Protein AF-A0A1A8F8L9-F1 (afdb_monomer)

Radius of gyration: 14.02 Å; Cα contacts (8 Å, |Δi|>4): 51; chains: 1; bounding box: 35×26×31 Å

Sequence (71 aa):
ARRTKKTWPVSFSQEELKKRLTPLQYRVTQDRETESAFTGEFTHHKDEGTYTCVVCGTRLFSSKSKFDSGS

InterPro domains:
  IPR002579 Peptide methionine sulphoxide reductase MrsB domain [PF01641] (21-71)
  IPR00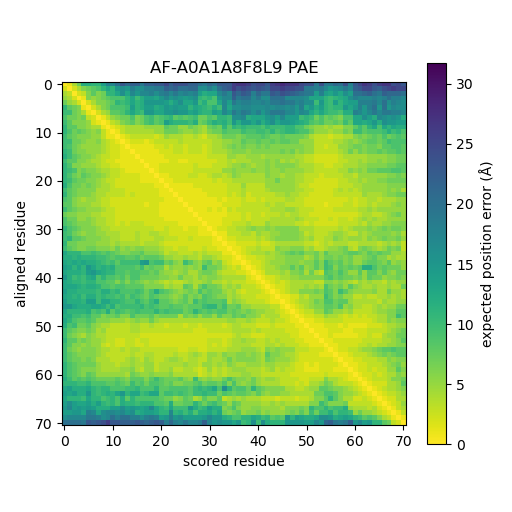2579 Peptide methionine sulphoxide reductase MrsB domain [PS51790] (14-71)
  IPR011057 Mss4-like superfamily [SSF51316] (11-71)
  IPR028427 Peptide methionine sulfoxide reductase MsrB [PTHR10173] (2-71)

Solvent-accessible surface area (backbone atoms only — not comparable to full-atom values): 4938 Å² total; per-residue (Å²): 132,89,80,48,91,89,69,49,98,71,86,80,55,71,69,58,45,62,72,75,39,55,74,64,56,39,37,37,75,75,69,68,48,78,79,64,87,87,67,54,85,65,70,84,60,80,70,87,54,69,48,47,40,91,85,78,62,50,80,75,44,50,40,89,77,63,75,87,82,88,120

Secondary structure (DSSP, 8-state):
----GGG-S----HHHHHHHS-HHHHHHHHS---PPTT--TTSS---SSEEE-TTT--EEEEGGG------

Foldseek 3Di:
DDDDQVRDPDDDDLVVCPVQDDPVLSCCVPVVDDDDPPPDPCLPDQDFDFDANSPPRHTDDGSVPDDRPVD

Nearest PDB structures (foldseek):
  6qa0-assembly1_B  TM=9.709E-01  e=1.300E-07  Homo sapiens
  3cxk-assembly1_A  TM=9.838E-01  e=1.438E-05  unclassified
  6sym-assembly2_B  TM=9.722E-01  e=3.576E-05  Escherichia coli K-12
  3hch-assembly2_B  TM=9.604E-01  e=4.491E-05  Neisseria meningitidis serogroup A
  3hch-assembly1_A  TM=9.594E-01  e=5.227E-05  Neisseria meningitidis serogroup A

Mean predicted aligned error: 6.49 Å

Structure (mmCIF, N/CA/C/O backbone):
data_AF-A0A1A8F8L9-F1
#
_entry.id   AF-A0A1A8F8L9-F1
#
loop_
_atom_site.group_PDB
_atom_site.id
_atom_site.type_symbol
_atom_site.label_atom_id
_atom_site.label_alt_id
_atom_site.label_comp_id
_atom_site.label_asym_id
_atom_site.label_entity_id
_atom_site.label_seq_id
_atom_site.pdbx_PDB_ins_code
_atom_site.Cartn_x
_atom_site.Cartn_y
_atom_site.Cartn_z
_atom_site.occupancy
_atom_site.B_iso_or_equiv
_atom_site.auth_seq_id
_atom_site.auth_comp_id
_atom_site.auth_asym_id
_atom_site.auth_atom_id
_atom_site.pdbx_PDB_model_num
ATOM 1 N N . ALA A 1 1 ? -15.209 13.954 -10.434 1.00 53.16 1 ALA A N 1
ATOM 2 C CA . ALA A 1 1 ? -15.814 14.108 -9.091 1.00 53.16 1 ALA A CA 1
ATOM 3 C C . ALA A 1 1 ? -14.813 13.670 -8.021 1.00 53.16 1 ALA A C 1
ATOM 5 O O . ALA A 1 1 ? -14.264 12.578 -8.131 1.00 53.16 1 ALA A O 1
ATOM 6 N N . ARG A 1 2 ? -14.521 14.517 -7.024 1.00 56.50 2 ARG A N 1
ATOM 7 C CA . ARG A 1 2 ? -13.543 14.216 -5.962 1.00 56.50 2 ARG A CA 1
ATOM 8 C C . ARG A 1 2 ? -14.168 13.226 -4.972 1.00 56.50 2 ARG A C 1
ATOM 10 O O . ARG A 1 2 ? -15.095 13.583 -4.253 1.00 56.50 2 ARG A O 1
ATOM 17 N N . ARG A 1 3 ? -13.707 11.972 -4.972 1.00 60.75 3 ARG A N 1
ATOM 18 C CA . ARG A 1 3 ? -14.215 10.925 -4.068 1.00 60.75 3 ARG A CA 1
ATOM 19 C C . ARG A 1 3 ? -13.831 11.262 -2.623 1.00 60.75 3 ARG A C 1
ATOM 21 O O . ARG A 1 3 ? -12.669 11.549 -2.348 1.00 60.75 3 ARG A O 1
ATOM 28 N N . THR A 1 4 ? -14.796 11.228 -1.706 1.00 67.38 4 THR A N 1
ATOM 29 C CA . THR A 1 4 ? -14.568 11.376 -0.256 1.00 67.38 4 THR A CA 1
ATOM 30 C C . THR A 1 4 ? -14.779 10.030 0.439 1.00 67.38 4 THR A C 1
ATOM 32 O O . THR A 1 4 ? -15.358 9.118 -0.150 1.00 67.38 4 THR A O 1
ATOM 35 N N . LYS A 1 5 ? -14.341 9.879 1.699 1.00 61.75 5 LYS A N 1
ATOM 36 C CA . LYS A 1 5 ? -14.538 8.632 2.470 1.00 61.75 5 LYS A CA 1
ATOM 37 C C . LYS A 1 5 ? -16.019 8.206 2.566 1.00 61.75 5 LYS A C 1
ATOM 39 O O . LYS A 1 5 ? -16.281 7.022 2.698 1.00 61.75 5 LYS A O 1
ATOM 44 N N . LYS A 1 6 ? -16.976 9.140 2.443 1.00 65.69 6 LYS A N 1
ATOM 45 C CA . LYS A 1 6 ? -18.426 8.859 2.451 1.00 65.69 6 LYS A CA 1
ATOM 46 C C . LYS A 1 6 ? -18.982 8.332 1.123 1.00 65.69 6 LYS A C 1
ATOM 48 O O . LYS A 1 6 ? -20.078 7.795 1.110 1.00 65.69 6 LYS A O 1
ATOM 53 N N . THR A 1 7 ? -18.268 8.509 0.013 1.00 74.12 7 THR A N 1
ATOM 54 C CA . THR A 1 7 ? -18.765 8.186 -1.338 1.00 74.12 7 THR A CA 1
ATOM 55 C C . THR A 1 7 ? -18.010 7.018 -1.970 1.00 74.12 7 THR A C 1
ATOM 57 O O . THR A 1 7 ? -18.036 6.861 -3.190 1.00 74.12 7 THR A O 1
ATOM 60 N N . TRP A 1 8 ? -17.249 6.256 -1.179 1.00 74.56 8 TRP A N 1
ATOM 61 C CA . TRP A 1 8 ? -16.527 5.093 -1.684 1.00 74.56 8 TRP A CA 1
ATOM 62 C C . TRP A 1 8 ? -17.448 3.868 -1.721 1.00 74.56 8 TRP A C 1
ATOM 64 O O . TRP A 1 8 ? -18.135 3.620 -0.735 1.00 74.56 8 TRP A O 1
ATOM 74 N N . PRO A 1 9 ? -17.446 3.078 -2.813 1.00 79.38 9 PRO A N 1
ATOM 75 C CA . PRO A 1 9 ? -18.238 1.849 -2.925 1.00 79.38 9 PRO A CA 1
ATOM 76 C C . PRO A 1 9 ? -17.913 0.781 -1.874 1.00 79.38 9 PRO A C 1
ATOM 78 O O . PRO A 1 9 ? -18.711 -0.127 -1.679 1.00 79.38 9 PRO A O 1
ATOM 81 N N . VAL A 1 10 ? -16.753 0.863 -1.217 1.00 84.12 10 VAL A N 1
ATOM 82 C CA . VAL A 1 10 ? -16.320 -0.098 -0.199 1.00 84.12 10 VAL A CA 1
ATOM 83 C C . VAL A 1 10 ? -15.796 0.668 1.012 1.00 84.12 10 VAL A C 1
ATOM 85 O O . VAL A 1 10 ? -14.934 1.539 0.868 1.00 84.12 10 VAL A O 1
ATOM 88 N N . SER A 1 11 ? -16.307 0.338 2.197 1.00 84.44 11 SER A N 1
ATOM 89 C CA . SER A 1 11 ? -15.895 0.914 3.478 1.00 84.44 11 SER A CA 1
ATOM 90 C C . SER A 1 11 ? -15.624 -0.192 4.491 1.00 84.44 11 SER A C 1
ATOM 92 O O . SER A 1 11 ? -16.433 -1.105 4.620 1.00 84.44 11 SER A O 1
ATOM 94 N N . PHE A 1 12 ? -14.531 -0.066 5.237 1.00 87.88 12 PHE A N 1
ATOM 95 C CA . PHE A 1 12 ? -14.138 -0.991 6.301 1.00 87.88 12 PHE A CA 1
ATOM 96 C C . PHE A 1 12 ? -14.050 -0.243 7.632 1.00 87.88 12 PHE A C 1
ATOM 98 O O . PHE A 1 12 ? -13.768 0.961 7.653 1.00 87.88 12 PHE A O 1
ATOM 105 N N . SER A 1 13 ? -14.273 -0.946 8.745 1.00 89.81 13 SER A N 1
ATOM 106 C CA . SER A 1 13 ? -14.077 -0.365 10.079 1.00 89.81 13 SER A CA 1
ATOM 107 C C . SER A 1 13 ? -12.585 -0.272 10.424 1.00 89.81 13 SER A C 1
ATOM 109 O O . SER A 1 13 ? -11.766 -1.041 9.922 1.00 89.81 13 SER A O 1
ATOM 111 N N . GLN A 1 14 ? -12.205 0.660 11.303 1.00 88.38 14 GLN A N 1
ATOM 112 C CA . GLN A 1 14 ? -10.799 0.782 11.715 1.00 88.38 14 GLN A CA 1
ATOM 113 C C . GLN A 1 14 ? -10.296 -0.478 12.428 1.00 88.38 14 GLN A C 1
ATOM 115 O O . GLN A 1 14 ? -9.152 -0.875 12.232 1.00 88.38 14 GLN A O 1
ATOM 120 N N . GLU A 1 15 ? -11.142 -1.119 13.235 1.00 91.19 15 GLU A N 1
ATOM 121 C CA . GLU 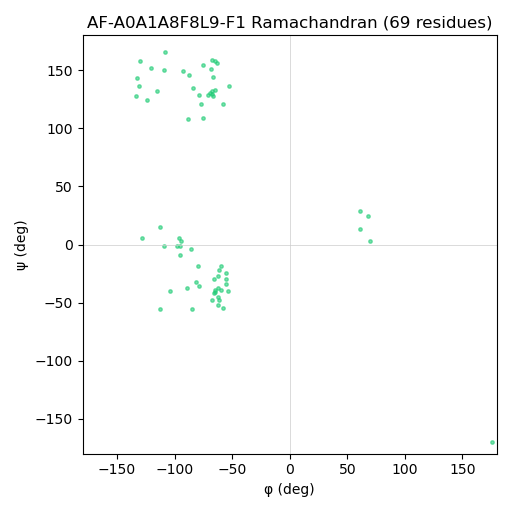A 1 15 ? -10.787 -2.339 13.966 1.00 91.19 15 GLU A CA 1
ATOM 122 C C . GLU A 1 15 ? -10.522 -3.515 13.026 1.00 91.19 15 GLU A C 1
ATOM 124 O O . GLU A 1 15 ? -9.556 -4.252 13.211 1.00 91.19 15 GLU A O 1
ATOM 129 N N . GLU A 1 16 ? -11.344 -3.662 11.986 1.00 91.25 16 GLU A N 1
ATOM 130 C CA . GLU A 1 16 ? -11.151 -4.680 10.955 1.00 91.25 16 GLU A CA 1
ATOM 131 C C . GLU A 1 16 ? -9.827 -4.471 10.213 1.00 91.25 16 GLU A C 1
ATOM 133 O O . GLU A 1 16 ? -9.049 -5.410 10.035 1.00 91.25 16 GLU A O 1
ATOM 138 N N . LEU A 1 17 ? -9.525 -3.225 9.837 1.00 92.19 17 LEU A N 1
ATOM 139 C CA . LEU A 1 17 ? -8.270 -2.897 9.165 1.00 92.19 17 LEU A CA 1
ATOM 140 C C . LEU A 1 17 ? -7.054 -3.142 10.061 1.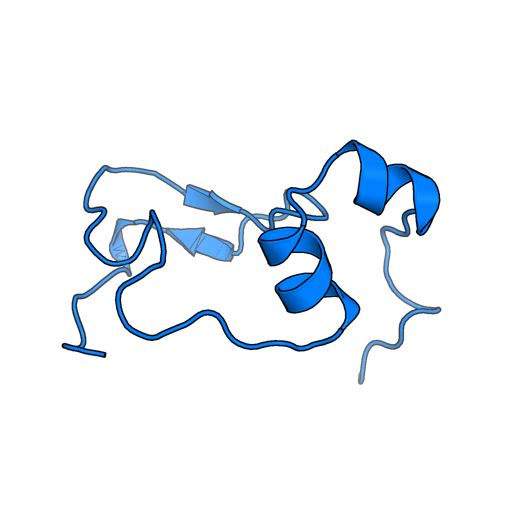00 92.19 17 LEU A C 1
ATOM 142 O O . LEU A 1 17 ? -6.063 -3.671 9.571 1.00 92.19 17 LEU A O 1
ATOM 146 N N . LYS A 1 18 ? -7.131 -2.830 11.360 1.00 91.00 18 LYS A N 1
ATOM 147 C CA . LYS A 1 18 ? -6.045 -3.107 12.318 1.00 91.00 18 LYS A CA 1
ATOM 148 C C . LYS A 1 18 ? -5.800 -4.600 12.540 1.00 91.00 18 LYS A C 1
ATOM 150 O O . LYS A 1 18 ? -4.675 -4.976 12.839 1.00 91.00 18 LYS A O 1
ATOM 155 N N . LYS A 1 19 ? -6.833 -5.441 12.417 1.00 92.50 19 LYS A N 1
ATOM 156 C CA . LYS A 1 19 ? -6.699 -6.904 12.532 1.00 92.50 19 LYS A CA 1
ATOM 157 C C . LYS A 1 19 ? -6.137 -7.543 11.262 1.00 92.50 19 LYS A C 1
ATOM 159 O O . LYS A 1 19 ? -5.421 -8.532 11.356 1.00 92.50 19 LYS A O 1
ATOM 164 N N . ARG A 1 20 ? -6.489 -7.011 10.087 1.00 92.50 20 ARG A N 1
ATOM 165 C CA . ARG A 1 20 ? -6.113 -7.592 8.788 1.00 92.50 20 ARG A CA 1
ATOM 166 C C . ARG A 1 20 ? -4.772 -7.090 8.253 1.00 92.50 20 ARG A C 1
ATOM 168 O O . ARG A 1 20 ? -4.071 -7.852 7.599 1.00 92.50 20 ARG A O 1
ATOM 175 N N . LEU A 1 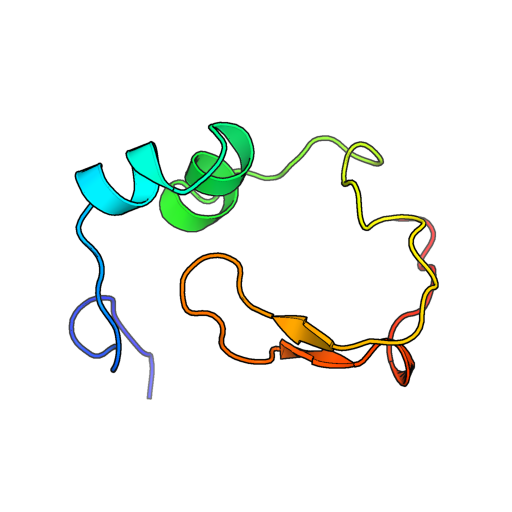21 ? -4.456 -5.813 8.460 1.00 92.19 21 LEU A N 1
ATOM 176 C CA . LEU A 1 21 ? -3.259 -5.177 7.913 1.00 92.19 21 LEU A CA 1
ATOM 177 C C . LEU A 1 21 ? -2.102 -5.250 8.904 1.00 92.19 21 LEU A C 1
ATOM 179 O O . LEU A 1 21 ? -2.300 -5.170 10.117 1.00 92.19 21 LEU A O 1
ATOM 183 N N . THR A 1 22 ? -0.878 -5.310 8.382 1.00 92.81 22 THR A N 1
ATOM 184 C CA . THR A 1 22 ? 0.301 -5.091 9.224 1.00 92.81 22 THR A CA 1
ATOM 185 C C . THR A 1 22 ? 0.310 -3.651 9.757 1.00 92.81 22 THR A C 1
ATOM 187 O O . THR A 1 22 ? -0.290 -2.759 9.142 1.00 92.81 22 THR A 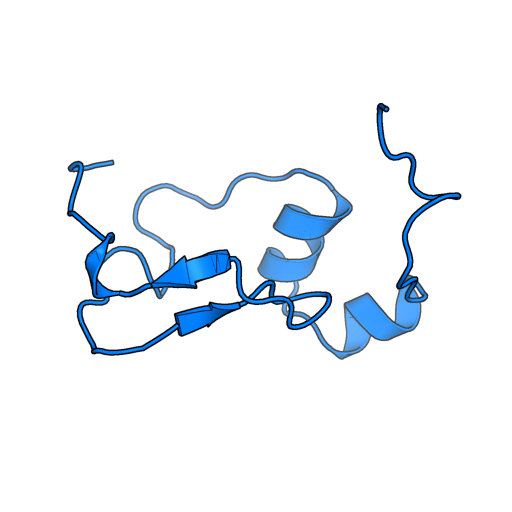O 1
ATOM 190 N N . PRO A 1 23 ? 1.013 -3.368 10.872 1.00 91.81 23 PRO A N 1
ATOM 191 C CA . PRO A 1 23 ? 1.094 -2.012 11.412 1.00 91.81 23 PRO A CA 1
ATOM 192 C C . PRO A 1 23 ? 1.563 -0.979 10.378 1.00 91.81 23 PRO A C 1
ATOM 194 O O . PRO A 1 23 ? 0.990 0.105 10.302 1.00 91.81 23 PRO A O 1
ATOM 197 N N . LEU A 1 24 ? 2.545 -1.332 9.540 1.00 90.19 24 LEU A N 1
ATOM 198 C CA . LEU A 1 24 ? 3.048 -0.462 8.475 1.00 90.19 24 LEU A CA 1
ATOM 199 C C . LEU A 1 24 ? 1.997 -0.239 7.378 1.00 90.19 24 LEU A C 1
ATOM 201 O O . LEU A 1 24 ? 1.713 0.900 7.024 1.00 90.19 24 LEU A O 1
ATOM 205 N N . GLN A 1 25 ? 1.353 -1.303 6.885 1.00 91.56 25 GLN A N 1
ATOM 206 C CA . GLN A 1 25 ? 0.293 -1.191 5.874 1.00 91.56 25 GLN A CA 1
ATOM 207 C C . GLN A 1 25 ? -0.878 -0.335 6.366 1.00 91.56 25 GLN A C 1
ATOM 209 O O . GLN A 1 25 ? -1.439 0.453 5.599 1.00 91.56 25 GLN A O 1
ATOM 214 N N . TYR A 1 26 ? -1.252 -0.470 7.642 1.00 92.19 26 TYR A N 1
ATOM 215 C CA . TYR A 1 26 ? -2.291 0.358 8.240 1.00 92.19 26 TYR A CA 1
ATOM 216 C C . TYR A 1 26 ? -1.886 1.835 8.225 1.00 92.19 26 TYR A C 1
ATOM 218 O O . TYR A 1 26 ? -2.633 2.657 7.697 1.00 92.19 26 TYR A O 1
ATOM 226 N N . ARG A 1 27 ? -0.698 2.177 8.735 1.00 91.44 27 ARG A N 1
ATOM 227 C CA . ARG A 1 27 ? -0.256 3.577 8.800 1.00 91.44 27 ARG A CA 1
ATOM 228 C C . ARG A 1 27 ? -0.066 4.199 7.416 1.00 91.44 27 ARG A C 1
ATOM 230 O O . ARG A 1 27 ? -0.533 5.310 7.172 1.00 91.44 27 ARG A O 1
ATOM 237 N N . VAL A 1 28 ? 0.507 3.460 6.466 1.00 92.19 28 VAL A N 1
ATOM 238 C CA . VAL A 1 28 ? 0.663 3.929 5.079 1.00 92.19 28 VAL A CA 1
ATOM 239 C C . VA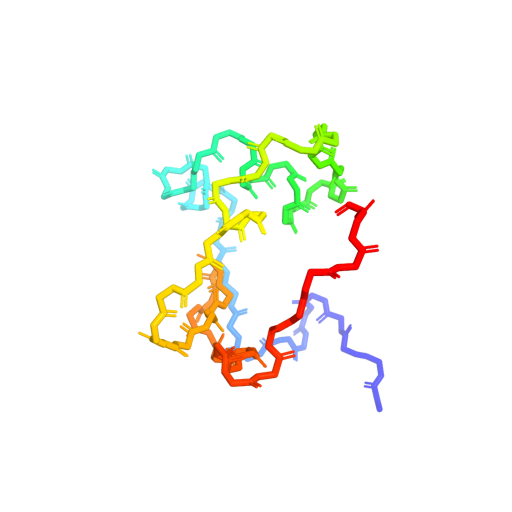L A 1 28 ? -0.701 4.195 4.432 1.00 92.19 28 VAL A C 1
ATOM 241 O O . VAL A 1 28 ? -0.934 5.258 3.857 1.00 92.19 28 VAL A O 1
ATOM 244 N N . THR A 1 29 ? -1.654 3.264 4.556 1.00 90.88 29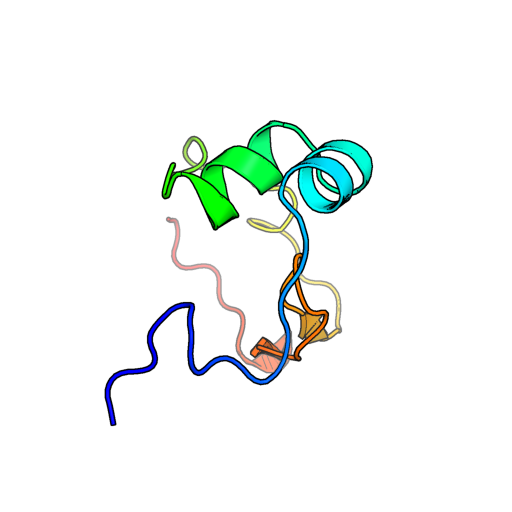 THR A N 1
ATOM 245 C CA . THR A 1 29 ? -2.947 3.381 3.855 1.00 90.88 29 THR A CA 1
ATOM 246 C C . THR A 1 29 ? -3.968 4.282 4.554 1.00 90.88 29 THR A C 1
ATOM 248 O O . THR A 1 29 ? -4.785 4.907 3.873 1.00 90.88 29 THR A O 1
ATOM 251 N N . GLN A 1 30 ? -3.956 4.353 5.890 1.00 91.38 30 GLN A N 1
ATOM 252 C CA . GLN A 1 30 ? -4.956 5.085 6.679 1.00 91.38 30 GLN A CA 1
ATOM 253 C C . GLN A 1 30 ? -4.435 6.421 7.212 1.00 91.38 30 GLN A C 1
ATOM 255 O O . GLN A 1 30 ? -5.171 7.414 7.152 1.00 91.38 30 GLN A O 1
ATOM 260 N N . ASP A 1 31 ? -3.176 6.457 7.657 1.00 90.94 31 ASP A N 1
ATOM 261 C CA . ASP A 1 31 ? -2.546 7.626 8.287 1.00 90.94 31 ASP A CA 1
ATOM 262 C C . ASP A 1 31 ? -1.690 8.440 7.300 1.00 90.94 31 ASP A C 1
ATOM 264 O O . ASP A 1 31 ? -1.187 9.505 7.649 1.00 90.94 31 ASP A O 1
ATOM 268 N N . ARG A 1 32 ? -1.605 7.995 6.035 1.00 89.38 32 ARG A N 1
ATOM 269 C CA . ARG A 1 32 ? -0.819 8.625 4.956 1.00 89.38 32 ARG A CA 1
ATOM 270 C C . ARG A 1 32 ? 0.677 8.686 5.263 1.00 89.38 32 ARG A C 1
ATOM 272 O O . ARG A 1 32 ? 1.368 9.592 4.798 1.00 89.38 32 ARG A O 1
ATOM 279 N N . GLU A 1 33 ? 1.162 7.733 6.050 1.00 90.81 33 GLU A N 1
ATOM 280 C CA . GLU A 1 33 ? 2.592 7.555 6.264 1.00 90.81 33 GLU A CA 1
ATOM 281 C C . GLU A 1 33 ? 3.264 7.072 4.965 1.00 90.81 33 GLU A C 1
ATOM 283 O O . GLU A 1 33 ? 2.613 6.548 4.059 1.00 90.81 33 GLU A O 1
ATOM 288 N N . THR A 1 34 ? 4.573 7.271 4.857 1.00 90.31 34 THR A N 1
ATOM 289 C CA . THR A 1 34 ? 5.391 6.759 3.751 1.00 90.31 34 THR A CA 1
ATOM 290 C C . THR A 1 34 ? 6.371 5.745 4.326 1.00 90.31 34 THR A C 1
ATOM 292 O O . THR A 1 34 ? 6.991 6.015 5.353 1.00 90.31 34 THR A O 1
ATOM 295 N N . GLU A 1 35 ? 6.482 4.569 3.706 1.00 86.69 35 GLU A N 1
ATOM 296 C CA . GLU A 1 35 ? 7.471 3.571 4.123 1.00 86.69 35 GLU A CA 1
ATOM 297 C C . GLU A 1 35 ? 8.900 4.099 3.938 1.00 86.69 35 GLU A C 1
ATOM 299 O O . GLU A 1 35 ? 9.152 5.007 3.144 1.00 86.69 35 GLU A O 1
ATOM 304 N N . SER A 1 36 ? 9.852 3.554 4.697 1.00 86.81 36 SER A N 1
ATOM 305 C CA . SER A 1 36 ? 11.254 3.941 4.533 1.00 86.81 36 SER A CA 1
ATOM 306 C C . SER A 1 36 ? 11.774 3.491 3.167 1.00 86.81 36 SER A C 1
ATOM 308 O O . SER A 1 36 ? 11.406 2.419 2.677 1.00 86.81 36 SER A O 1
ATOM 310 N N . ALA A 1 37 ? 12.642 4.298 2.557 1.00 82.75 37 ALA A N 1
ATOM 311 C CA . ALA A 1 37 ? 13.188 4.011 1.234 1.00 82.75 37 ALA A CA 1
ATOM 312 C C . ALA A 1 37 ? 13.797 2.598 1.170 1.00 82.75 37 ALA A C 1
ATOM 314 O O . ALA A 1 37 ? 14.496 2.179 2.094 1.00 82.75 37 ALA A O 1
ATOM 315 N N . PHE A 1 38 ? 13.513 1.874 0.083 1.00 76.69 38 PHE A N 1
ATOM 316 C CA . PHE A 1 38 ? 14.013 0.517 -0.189 1.00 76.69 38 PHE A CA 1
ATOM 317 C C . PHE A 1 38 ? 13.614 -0.571 0.827 1.00 76.69 38 PHE A C 1
ATOM 319 O O . PHE A 1 38 ? 14.164 -1.669 0.790 1.00 76.69 38 PHE A O 1
ATOM 326 N N . THR A 1 39 ? 12.651 -0.306 1.719 1.00 82.56 39 THR A N 1
ATOM 327 C CA . THR A 1 39 ? 12.154 -1.309 2.687 1.00 82.56 39 THR A CA 1
ATOM 328 C C . THR A 1 39 ? 10.903 -2.056 2.225 1.00 82.56 39 THR A C 1
ATOM 330 O O . THR A 1 39 ? 10.505 -3.035 2.857 1.00 82.56 39 THR A O 1
ATOM 333 N N . GLY A 1 40 ? 10.290 -1.619 1.123 1.00 81.38 40 GLY A N 1
ATOM 334 C CA . GLY A 1 40 ? 9.087 -2.230 0.575 1.00 81.38 40 GLY A CA 1
ATOM 335 C C . GLY A 1 40 ? 9.359 -3.617 -0.012 1.00 81.38 40 GLY A C 1
ATOM 336 O O . GLY A 1 40 ? 10.234 -3.796 -0.859 1.00 81.38 40 GLY A O 1
ATOM 337 N N . GLU A 1 41 ? 8.551 -4.607 0.373 1.00 81.19 41 GLU A N 1
ATOM 338 C CA . GLU A 1 41 ? 8.646 -5.992 -0.126 1.00 81.19 41 GLU A CA 1
ATOM 339 C C . GLU A 1 41 ? 8.579 -6.065 -1.664 1.00 81.19 41 GLU A C 1
ATOM 341 O O . GLU A 1 41 ? 9.260 -6.865 -2.304 1.00 81.19 41 GLU A O 1
ATOM 346 N N . PHE A 1 42 ? 7.798 -5.171 -2.279 1.00 81.38 42 PHE A N 1
ATOM 347 C CA . PHE A 1 42 ? 7.587 -5.144 -3.725 1.00 81.38 42 PHE A CA 1
ATOM 348 C C . PHE A 1 42 ? 8.522 -4.200 -4.495 1.00 81.38 42 PHE A C 1
ATOM 350 O O . PHE A 1 42 ? 8.398 -4.115 -5.723 1.00 81.38 42 PHE A O 1
ATOM 357 N N . THR A 1 43 ? 9.472 -3.528 -3.831 1.00 75.44 43 THR A N 1
ATOM 358 C CA . THR A 1 43 ? 10.410 -2.596 -4.483 1.00 75.44 43 THR A CA 1
ATOM 359 C C . THR A 1 43 ? 11.196 -3.310 -5.585 1.00 75.44 43 THR A C 1
ATOM 361 O O . THR A 1 43 ? 11.078 -2.957 -6.761 1.00 75.44 43 THR A O 1
ATOM 364 N N . HIS A 1 44 ? 11.869 -4.415 -5.259 1.00 79.88 44 HIS A N 1
ATOM 365 C CA . HIS A 1 44 ? 12.656 -5.197 -6.224 1.00 79.88 44 HIS A CA 1
ATOM 366 C C . HIS A 1 44 ? 11.912 -6.401 -6.821 1.00 79.88 44 HIS A C 1
ATOM 368 O O . HIS A 1 44 ? 12.487 -7.164 -7.595 1.00 79.88 44 HIS A O 1
ATOM 374 N N . HIS A 1 45 ? 10.624 -6.558 -6.514 1.00 85.25 45 HIS A N 1
ATOM 375 C CA . HIS A 1 45 ? 9.809 -7.654 -7.031 1.00 85.25 45 HIS A CA 1
ATOM 376 C C . HIS A 1 45 ? 9.585 -7.522 -8.544 1.00 85.25 45 HIS A C 1
ATOM 378 O O . HIS A 1 45 ? 9.216 -6.445 -9.031 1.00 85.25 45 HIS A O 1
ATOM 384 N N . LYS A 1 46 ? 9.795 -8.618 -9.282 1.00 82.81 46 LYS A N 1
ATOM 385 C CA . LYS A 1 46 ? 9.687 -8.675 -10.752 1.00 82.81 46 LYS A CA 1
ATOM 386 C C . LYS A 1 46 ? 8.787 -9.805 -11.261 1.00 82.81 46 LYS A C 1
ATOM 388 O O . LYS A 1 46 ? 8.681 -9.968 -12.473 1.00 82.81 46 LYS A O 1
ATOM 393 N N . ASP A 1 47 ? 8.119 -10.538 -10.372 1.00 85.19 47 ASP A N 1
ATOM 394 C CA . ASP A 1 47 ? 7.274 -11.652 -10.799 1.00 85.19 47 ASP A CA 1
ATOM 395 C C . ASP A 1 47 ? 6.034 -11.165 -11.554 1.00 85.19 47 ASP A C 1
ATOM 397 O O . ASP A 1 47 ? 5.522 -10.054 -11.346 1.00 85.19 47 ASP A O 1
ATOM 401 N N . GLU A 1 48 ? 5.547 -12.011 -12.461 1.00 86.25 48 GLU A N 1
ATOM 402 C CA . GLU A 1 48 ? 4.362 -11.713 -13.252 1.00 86.25 48 GLU A CA 1
ATOM 403 C C . GLU A 1 48 ? 3.094 -11.761 -12.394 1.00 86.25 48 GLU A C 1
ATOM 405 O O . GLU A 1 48 ? 2.822 -12.732 -11.692 1.00 86.25 48 GLU A O 1
ATOM 410 N N . GLY A 1 49 ? 2.277 -10.708 -12.462 1.00 89.81 49 GLY A N 1
ATOM 411 C CA . GLY A 1 49 ? 1.090 -10.612 -11.625 1.00 89.81 49 GLY A CA 1
ATOM 412 C C . GLY A 1 49 ? 0.326 -9.299 -11.758 1.00 89.81 49 GLY A C 1
ATOM 413 O O . GLY A 1 49 ? 0.547 -8.475 -12.651 1.00 89.81 49 GLY A O 1
ATOM 414 N N . THR A 1 50 ? -0.639 -9.111 -10.861 1.00 90.81 50 THR A N 1
ATOM 415 C CA . THR A 1 50 ? -1.381 -7.855 -10.714 1.00 90.81 50 THR A CA 1
ATOM 416 C C . THR A 1 50 ? -1.260 -7.363 -9.280 1.00 90.81 50 THR A C 1
ATOM 418 O O . THR A 1 50 ? -1.655 -8.063 -8.354 1.00 90.81 50 THR A O 1
ATOM 421 N N . TYR A 1 51 ? -0.788 -6.134 -9.110 1.00 89.06 51 TYR A N 1
ATOM 422 C CA . TYR A 1 51 ? -0.785 -5.442 -7.832 1.00 89.06 51 TYR A CA 1
ATOM 423 C C . TYR A 1 51 ? -2.191 -4.938 -7.526 1.00 89.06 51 TYR A C 1
ATOM 425 O O . TYR A 1 51 ? -2.783 -4.159 -8.284 1.00 89.06 51 TYR A O 1
ATOM 433 N N . THR A 1 52 ? -2.734 -5.395 -6.407 1.00 91.31 52 THR A N 1
ATOM 434 C CA . THR A 1 52 ? -4.058 -5.013 -5.915 1.00 91.31 52 THR A CA 1
ATOM 435 C C . THR A 1 52 ? -3.938 -4.131 -4.682 1.00 91.31 52 THR A C 1
ATOM 437 O O . THR A 1 52 ? -3.011 -4.275 -3.890 1.00 91.31 52 THR A O 1
ATOM 440 N N . CYS A 1 53 ? -4.902 -3.239 -4.477 1.00 91.56 53 CYS A N 1
ATOM 441 C CA . CYS A 1 53 ? -5.011 -2.462 -3.251 1.00 91.56 53 CYS A CA 1
ATOM 442 C C . CYS A 1 53 ? -5.120 -3.403 -2.043 1.00 91.56 53 CYS A C 1
ATOM 444 O O . CYS A 1 53 ? -6.081 -4.163 -1.945 1.00 91.56 53 CYS A O 1
ATOM 446 N N . VAL A 1 54 ? -4.187 -3.304 -1.094 1.00 91.56 54 VAL A N 1
ATOM 447 C CA . VAL A 1 54 ? -4.169 -4.149 0.115 1.00 91.56 54 VAL A CA 1
ATOM 448 C C . VAL A 1 54 ? -5.419 -3.972 0.995 1.00 91.56 54 VAL A C 1
ATOM 450 O O . VAL A 1 54 ? -5.792 -4.862 1.750 1.00 91.56 54 VAL A O 1
ATOM 453 N N . VAL A 1 55 ? -6.120 -2.839 0.866 1.00 89.88 55 VAL A N 1
ATOM 454 C CA . VAL A 1 55 ? -7.337 -2.537 1.633 1.00 89.88 55 VAL A CA 1
ATOM 455 C C . VAL A 1 55 ? -8.581 -3.131 0.968 1.00 89.88 55 VAL A C 1
ATOM 457 O O . VA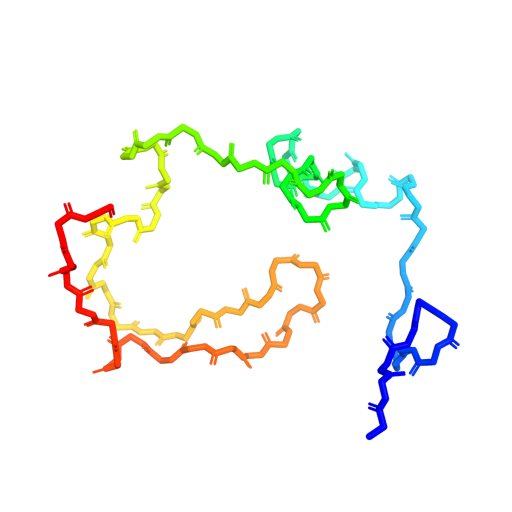L A 1 55 ? -9.331 -3.867 1.601 1.00 89.88 55 VAL A O 1
ATOM 460 N N . CYS A 1 56 ? -8.843 -2.821 -0.302 1.00 89.44 56 CYS A N 1
ATOM 461 C CA . CYS A 1 56 ? -10.104 -3.196 -0.959 1.00 89.44 56 CYS A CA 1
ATOM 462 C C . CYS A 1 56 ? -9.972 -4.289 -2.027 1.00 89.44 56 CYS A C 1
ATOM 464 O O . CYS A 1 56 ? -10.967 -4.636 -2.654 1.00 89.44 56 CYS A O 1
ATOM 466 N N . GLY A 1 57 ? -8.766 -4.792 -2.296 1.00 87.25 57 GLY A N 1
ATOM 467 C CA . GLY A 1 57 ? -8.513 -5.814 -3.318 1.00 87.25 57 GLY A CA 1
ATOM 468 C C . GLY A 1 57 ? -8.675 -5.332 -4.764 1.00 87.25 57 GLY A C 1
ATOM 469 O O . GLY A 1 57 ? -8.531 -6.117 -5.697 1.00 87.25 57 GLY A O 1
ATOM 470 N N . THR A 1 58 ? -8.961 -4.046 -4.992 1.00 89.19 58 THR A N 1
ATOM 471 C CA . THR A 1 58 ? -9.106 -3.506 -6.352 1.00 89.19 58 THR A CA 1
ATOM 472 C C . THR A 1 58 ? -7.778 -3.591 -7.099 1.00 89.19 58 THR A C 1
ATOM 474 O O . THR A 1 58 ? -6.744 -3.197 -6.568 1.00 89.19 58 THR A O 1
ATOM 477 N N . ARG A 1 59 ? -7.798 -4.086 -8.338 1.00 89.38 59 ARG A N 1
ATOM 478 C CA . ARG A 1 59 ? -6.613 -4.180 -9.205 1.00 89.38 59 ARG A CA 1
ATOM 479 C C . ARG A 1 59 ? -6.133 -2.772 -9.571 1.00 89.38 59 ARG A C 1
ATOM 481 O O . ARG A 1 59 ? -6.937 -1.966 -10.031 1.00 89.38 59 ARG A O 1
ATOM 488 N N . LEU A 1 60 ? -4.851 -2.487 -9.350 1.00 89.38 60 LEU A N 1
ATOM 489 C CA . LEU A 1 60 ? -4.257 -1.168 -9.589 1.00 89.38 60 LEU A CA 1
ATOM 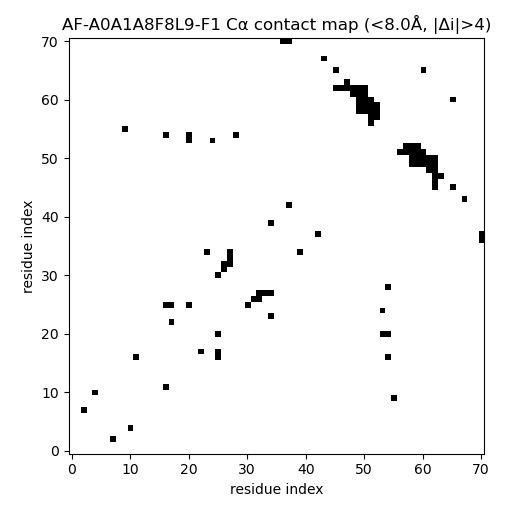490 C C . LEU A 1 60 ? -3.250 -1.202 -10.737 1.00 89.38 60 LEU A C 1
ATOM 492 O O . LEU A 1 60 ? -3.403 -0.458 -11.701 1.00 89.38 60 LEU A O 1
ATOM 496 N N . PHE A 1 61 ? -2.249 -2.081 -10.654 1.00 88.50 61 PHE A N 1
ATOM 497 C CA . PHE A 1 61 ? -1.134 -2.105 -11.603 1.00 88.50 61 PHE A CA 1
ATOM 498 C C . PHE A 1 61 ? -0.854 -3.521 -12.093 1.00 88.50 61 PHE A C 1
ATOM 500 O O . PHE A 1 61 ? -0.941 -4.481 -11.331 1.00 88.50 61 PHE A O 1
ATOM 507 N N . SER A 1 62 ? -0.483 -3.661 -13.364 1.00 87.94 62 SER A N 1
ATOM 508 C CA . SER A 1 62 ? 0.057 -4.916 -13.891 1.00 87.94 62 SER A CA 1
ATOM 509 C C . SER A 1 62 ? 1.570 -4.946 -13.687 1.00 87.94 62 SER A C 1
ATOM 511 O O . SER A 1 62 ? 2.231 -3.916 -13.816 1.00 87.94 62 SER A O 1
ATOM 513 N N . SER A 1 63 ? 2.140 -6.125 -13.435 1.00 84.56 63 SER A N 1
ATOM 514 C CA . SER A 1 63 ? 3.597 -6.313 -13.439 1.00 84.56 63 SER A CA 1
ATOM 515 C C . SER A 1 63 ? 4.241 -5.866 -14.757 1.00 84.56 63 SER A C 1
ATOM 517 O O . SER A 1 63 ? 5.356 -5.363 -14.744 1.00 84.56 63 SER A O 1
ATOM 519 N N . LYS A 1 64 ? 3.515 -5.945 -15.884 1.00 82.38 64 LYS A N 1
ATOM 520 C CA . LYS A 1 64 ? 3.995 -5.513 -17.209 1.00 82.38 64 LYS A CA 1
ATOM 521 C C . LYS A 1 64 ? 4.315 -4.020 -17.294 1.00 82.38 64 LYS A C 1
ATOM 523 O O . LYS A 1 64 ? 5.121 -3.624 -18.124 1.00 82.38 64 LYS A O 1
ATOM 528 N N . SER A 1 65 ? 3.667 -3.195 -16.471 1.00 84.38 65 SER A N 1
ATOM 529 C CA . SER A 1 65 ? 3.930 -1.753 -16.401 1.00 84.38 65 SER A CA 1
ATOM 530 C C . SER A 1 65 ? 4.918 -1.380 -15.295 1.00 84.38 65 SER A C 1
ATOM 532 O O . SER A 1 65 ? 5.201 -0.197 -15.119 1.00 84.38 65 SER A O 1
ATOM 534 N N . LYS A 1 66 ? 5.411 -2.352 -14.515 1.00 81.62 66 LYS A N 1
ATOM 535 C CA . LYS A 1 66 ? 6.392 -2.094 -13.461 1.00 81.62 66 LYS A CA 1
ATOM 536 C C . LYS A 1 66 ? 7.774 -1.940 -14.089 1.00 81.62 66 LYS A C 1
ATOM 538 O O . LYS A 1 66 ? 8.226 -2.808 -14.828 1.00 81.62 66 LYS A O 1
ATOM 543 N N . PHE A 1 67 ? 8.451 -0.854 -13.748 1.00 82.50 67 PHE A N 1
ATOM 544 C CA . PHE A 1 67 ? 9.852 -0.618 -14.076 1.00 82.50 67 PHE A CA 1
ATOM 545 C C . PHE A 1 67 ? 10.599 -0.207 -12.806 1.00 82.50 67 PHE A C 1
ATOM 547 O O . PHE A 1 67 ? 9.979 0.211 -11.828 1.00 82.50 67 PHE A O 1
ATOM 554 N N . ASP A 1 68 ? 11.915 -0.388 -12.801 1.00 75.25 68 ASP A N 1
ATOM 555 C CA . ASP A 1 68 ? 12.771 0.036 -11.696 1.00 75.25 68 ASP A CA 1
ATOM 556 C C . ASP A 1 68 ? 13.210 1.483 -11.948 1.00 75.25 68 ASP A C 1
ATOM 558 O O . ASP A 1 68 ? 13.962 1.753 -12.886 1.00 75.25 68 ASP A O 1
ATOM 562 N N . SER A 1 69 ? 12.670 2.419 -11.169 1.00 78.12 69 SER A N 1
ATOM 563 C CA . SER A 1 69 ? 12.993 3.847 -11.255 1.00 78.12 69 SER A CA 1
ATOM 564 C C . SER A 1 69 ? 14.229 4.241 -10.442 1.00 78.12 69 SER A C 1
ATOM 566 O O . SER A 1 69 ? 14.623 5.405 -10.499 1.00 78.12 69 SER A O 1
ATOM 568 N N . GLY A 1 70 ? 14.837 3.312 -9.689 1.00 69.00 70 GLY A N 1
ATOM 569 C CA . GLY A 1 70 ? 15.934 3.620 -8.766 1.00 69.00 70 GLY A CA 1
ATOM 570 C C . GLY A 1 70 ? 15.509 4.460 -7.553 1.00 69.00 70 GLY A C 1
ATOM 571 O O . GLY A 1 70 ? 16.338 5.178 -6.994 1.00 69.00 70 GLY A O 1
ATOM 572 N N . SER A 1 71 ? 14.225 4.401 -7.178 1.00 56.06 71 SER A N 1
ATOM 573 C CA . SER A 1 71 ? 13.583 5.192 -6.114 1.00 56.06 71 SER A CA 1
ATOM 574 C C . SER A 1 71 ? 12.922 4.323 -5.056 1.00 56.06 71 SER A C 1
ATOM 576 O O . SER A 1 71 ? 12.278 3.337 -5.484 1.00 56.06 71 SER A O 1
#

pLDDT: mean 83.94, std 9.6, range [53.16, 92.81]

Organism: NCBI:txid1143690